Protein AF-A0A7J2YLC8-F1 (afdb_monomer_lite)

Radius of gyration: 13.3 Å; chains: 1; bounding box: 28×26×40 Å

Structure (mmCIF, N/CA/C/O backbone):
data_AF-A0A7J2YLC8-F1
#
_entry.id   AF-A0A7J2YLC8-F1
#
loop_
_atom_site.group_PDB
_atom_site.id
_atom_site.type_symbol
_atom_site.label_atom_id
_atom_site.label_alt_id
_atom_site.label_comp_id
_atom_site.label_asym_id
_atom_site.label_entity_id
_atom_site.label_seq_id
_atom_site.pdbx_PDB_ins_code
_atom_site.Cartn_x
_atom_site.Cartn_y
_atom_site.Cartn_z
_atom_site.occupancy
_atom_site.B_iso_or_equiv
_atom_site.auth_seq_id
_atom_site.auth_comp_id
_atom_site.auth_asym_id
_atom_site.auth_atom_id
_atom_site.pdbx_PDB_model_num
ATOM 1 N N . MET A 1 1 ? -9.858 -1.180 12.404 1.00 94.88 1 MET A N 1
ATOM 2 C CA . MET A 1 1 ? -9.340 -0.968 11.026 1.00 94.88 1 MET A CA 1
ATOM 3 C C . MET A 1 1 ? -10.045 -1.735 9.890 1.00 94.88 1 MET A C 1
ATOM 5 O O . MET A 1 1 ? -9.727 -1.487 8.730 1.00 94.88 1 MET A O 1
ATOM 9 N N . ASN A 1 2 ? -11.018 -2.618 10.155 1.00 97.44 2 ASN A N 1
ATOM 10 C CA . ASN A 1 2 ? -11.664 -3.425 9.102 1.00 97.44 2 ASN A CA 1
ATOM 11 C C . ASN A 1 2 ? -12.368 -2.590 8.010 1.00 97.44 2 ASN A C 1
ATOM 13 O O . ASN A 1 2 ? -12.252 -2.888 6.823 1.00 97.44 2 ASN A O 1
ATOM 17 N N . ASP A 1 3 ? -13.048 -1.505 8.388 1.00 97.31 3 ASP A N 1
ATOM 18 C CA . ASP A 1 3 ? -13.712 -0.632 7.410 1.00 97.31 3 ASP A CA 1
ATOM 19 C C . ASP A 1 3 ? -12.707 0.109 6.530 1.00 97.31 3 ASP A C 1
ATOM 21 O O . ASP A 1 3 ? -12.938 0.278 5.337 1.00 97.31 3 ASP A O 1
ATOM 25 N N . VAL A 1 4 ? -11.552 0.488 7.089 1.00 97.81 4 VAL A N 1
ATOM 26 C CA . VAL A 1 4 ? -10.451 1.082 6.318 1.00 97.81 4 VAL A CA 1
ATOM 27 C C . VAL A 1 4 ? -9.924 0.075 5.301 1.00 97.81 4 VAL A C 1
ATOM 29 O O . VAL A 1 4 ? -9.735 0.448 4.148 1.00 97.81 4 VAL A O 1
ATOM 32 N N . TYR A 1 5 ? -9.756 -1.195 5.689 1.00 98.31 5 TYR A N 1
ATOM 33 C CA . TYR A 1 5 ? -9.376 -2.260 4.759 1.00 98.31 5 TYR A CA 1
ATOM 34 C C . TYR A 1 5 ? -10.347 -2.338 3.569 1.00 98.31 5 TYR A C 1
ATOM 36 O O . TYR A 1 5 ? -9.931 -2.187 2.418 1.00 98.31 5 TYR A O 1
ATOM 44 N N . LYS A 1 6 ? -11.649 -2.481 3.842 1.00 98.19 6 LYS A N 1
ATOM 45 C CA . LYS A 1 6 ? -12.680 -2.610 2.801 1.00 98.19 6 LYS A CA 1
ATOM 46 C C . LYS A 1 6 ? -12.783 -1.361 1.924 1.00 98.19 6 LYS A C 1
ATOM 48 O O . LYS A 1 6 ? -12.762 -1.456 0.699 1.00 98.19 6 LYS A O 1
ATOM 53 N N . LEU A 1 7 ? -12.874 -0.180 2.534 1.00 97.94 7 LEU A N 1
ATOM 54 C CA . LEU A 1 7 ? -13.049 1.076 1.805 1.00 97.94 7 LEU A CA 1
ATOM 55 C C . LEU A 1 7 ? -11.820 1.429 0.965 1.00 97.94 7 LEU A C 1
ATOM 57 O O . LEU A 1 7 ? -11.967 1.852 -0.180 1.00 97.94 7 LEU A O 1
ATOM 61 N N . PHE A 1 8 ? -10.615 1.265 1.511 1.00 98.25 8 PHE A N 1
ATOM 62 C CA . PHE A 1 8 ? -9.396 1.679 0.827 1.00 98.25 8 PHE A CA 1
ATOM 63 C C . PHE A 1 8 ? -8.907 0.635 -0.182 1.00 98.25 8 PHE A C 1
ATOM 65 O O . PHE A 1 8 ? -8.757 0.961 -1.358 1.00 98.25 8 PHE A O 1
ATOM 72 N N . TYR A 1 9 ? -8.693 -0.616 0.236 1.00 98.25 9 TYR A N 1
ATOM 73 C CA . TYR A 1 9 ? -8.103 -1.633 -0.642 1.00 98.25 9 TYR A CA 1
ATOM 74 C C . TYR A 1 9 ? -9.114 -2.201 -1.636 1.00 98.25 9 TYR A C 1
ATOM 76 O O . TYR A 1 9 ? -8.827 -2.269 -2.831 1.00 98.25 9 TYR A O 1
ATOM 84 N N . LEU A 1 10 ? -10.304 -2.579 -1.169 1.00 98.00 10 LEU A N 1
ATOM 85 C CA . LEU A 1 10 ? -11.271 -3.279 -2.018 1.00 98.00 10 LEU A CA 1
ATOM 86 C C . LEU A 1 10 ? -12.119 -2.307 -2.839 1.00 98.00 10 LEU A C 1
ATOM 88 O O . LEU A 1 10 ? -12.301 -2.507 -4.034 1.00 98.00 10 LEU A O 1
ATOM 92 N N . ASN A 1 11 ? -12.593 -1.214 -2.239 1.00 97.31 11 ASN A N 1
ATOM 93 C CA . ASN A 1 11 ? -13.510 -0.306 -2.934 1.00 97.31 11 ASN A CA 1
ATOM 94 C C . ASN A 1 11 ? -12.776 0.783 -3.727 1.00 97.31 11 ASN A C 1
ATOM 96 O O . ASN A 1 11 ? -13.071 0.997 -4.904 1.00 97.31 11 ASN A O 1
ATOM 100 N N . PHE A 1 12 ? -11.826 1.485 -3.100 1.00 96.75 12 PHE A N 1
ATOM 101 C CA . PHE A 1 12 ? -11.111 2.584 -3.752 1.00 96.75 12 PHE A CA 1
ATOM 102 C C . PHE A 1 12 ? -10.021 2.082 -4.708 1.00 96.75 12 PHE A C 1
ATOM 104 O O . PHE A 1 12 ? -10.044 2.427 -5.890 1.00 96.75 12 PHE A O 1
ATOM 111 N N . LEU A 1 13 ? -9.090 1.251 -4.226 1.00 96.31 13 LEU A N 1
ATOM 112 C CA . LEU A 1 13 ? -8.020 0.688 -5.060 1.00 96.31 13 LEU A CA 1
ATOM 113 C C . LEU A 1 13 ? -8.503 -0.444 -5.976 1.00 96.31 13 LEU A C 1
ATOM 115 O O . LEU A 1 13 ? -7.791 -0.786 -6.920 1.00 96.31 13 LEU A O 1
ATOM 119 N N . ARG A 1 14 ? -9.703 -0.993 -5.731 1.00 97.06 14 ARG A N 1
ATOM 120 C CA . ARG A 1 14 ? -10.303 -2.085 -6.518 1.00 97.06 14 ARG A CA 1
ATOM 121 C C . ARG A 1 14 ? -9.418 -3.326 -6.580 1.00 97.06 14 ARG A C 1
ATOM 123 O O . ARG A 1 14 ? -9.336 -3.986 -7.615 1.00 97.06 14 ARG A O 1
ATOM 130 N N . LEU A 1 15 ? -8.726 -3.619 -5.481 1.00 97.69 15 LEU A N 1
ATOM 131 C CA . LEU A 1 15 ? -7.937 -4.836 -5.374 1.00 97.69 15 LEU A CA 1
ATOM 132 C C . LEU A 1 15 ? -8.859 -6.029 -5.140 1.00 97.69 15 LEU A C 1
ATOM 134 O O . LEU A 1 15 ? -9.867 -5.925 -4.443 1.00 97.69 15 LEU A O 1
ATOM 138 N N . HIS A 1 16 ? -8.489 -7.172 -5.708 1.00 97.75 16 HIS A N 1
ATOM 139 C CA . HIS A 1 16 ? -9.140 -8.430 -5.388 1.00 97.75 16 HIS A CA 1
ATOM 140 C C . HIS A 1 16 ? -8.690 -8.893 -3.994 1.00 97.75 16 HIS A C 1
ATOM 142 O O . HIS A 1 16 ? -7.512 -8.779 -3.664 1.00 97.75 16 HIS A O 1
ATOM 148 N N . GLU A 1 17 ? -9.587 -9.462 -3.186 1.00 97.00 17 GLU A N 1
ATOM 149 C CA . GLU A 1 17 ? -9.259 -9.901 -1.816 1.00 97.00 17 GLU A CA 1
ATOM 150 C C . GLU A 1 17 ? -8.075 -10.882 -1.785 1.00 97.00 17 GLU A C 1
ATOM 152 O O . GLU A 1 17 ? -7.142 -10.708 -1.011 1.00 97.00 17 GLU A O 1
ATOM 157 N N . ASN A 1 18 ? -8.041 -11.845 -2.713 1.00 97.44 18 ASN A N 1
ATOM 158 C CA . ASN A 1 18 ? -6.924 -12.793 -2.878 1.00 97.44 18 ASN A CA 1
ATOM 159 C C . ASN A 1 18 ? -5.546 -12.149 -3.149 1.00 97.44 18 ASN A C 1
ATOM 161 O O . ASN A 1 18 ? -4.522 -12.826 -3.017 1.00 97.44 18 ASN A O 1
ATOM 165 N N . ASP A 1 19 ? -5.509 -10.876 -3.544 1.00 97.88 19 ASP A N 1
ATOM 166 C CA . ASP A 1 19 ? -4.275 -10.126 -3.774 1.00 97.88 19 ASP A CA 1
ATOM 167 C C . ASP A 1 19 ? -3.816 -9.329 -2.548 1.00 97.88 19 ASP A C 1
ATOM 169 O O . ASP A 1 19 ? -2.722 -8.758 -2.587 1.00 97.88 19 ASP A O 1
ATOM 173 N N . VAL A 1 20 ? -4.624 -9.277 -1.484 1.00 98.25 20 VAL A N 1
ATOM 174 C CA . VAL A 1 20 ? -4.355 -8.512 -0.264 1.00 98.25 20 VAL A CA 1
ATOM 175 C C . VAL A 1 20 ? -4.300 -9.457 0.928 1.00 98.25 20 VAL A C 1
ATOM 177 O O . VAL A 1 20 ? -5.310 -9.870 1.486 1.00 98.25 20 VAL A O 1
ATOM 180 N N . GLU A 1 21 ? -3.089 -9.781 1.354 1.00 98.44 21 GLU A N 1
ATOM 181 C CA . GLU A 1 21 ? -2.867 -10.500 2.601 1.00 98.44 21 GLU A CA 1
ATOM 182 C C . GLU A 1 21 ? -2.916 -9.510 3.770 1.00 98.44 21 GLU A C 1
ATOM 184 O O . GLU A 1 21 ? -2.190 -8.513 3.785 1.00 98.44 21 GLU A O 1
ATOM 189 N N . ILE A 1 22 ? -3.753 -9.787 4.769 1.00 98.56 22 ILE A N 1
ATOM 190 C CA . ILE A 1 22 ? -3.774 -9.045 6.031 1.00 98.56 22 ILE A CA 1
ATOM 191 C C . ILE A 1 22 ? -2.747 -9.682 6.971 1.00 98.56 22 ILE A C 1
ATOM 193 O O . ILE A 1 22 ? -2.967 -10.771 7.489 1.00 98.56 22 ILE A O 1
ATOM 197 N N . VAL A 1 23 ? -1.636 -8.985 7.209 1.00 98.56 23 VAL A N 1
ATOM 198 C CA . VAL A 1 23 ? -0.568 -9.430 8.122 1.00 98.56 23 VAL A CA 1
ATOM 199 C C . VAL A 1 23 ? -0.918 -9.098 9.573 1.00 98.56 23 VAL A C 1
ATOM 201 O O . VAL A 1 23 ? -0.620 -9.865 10.484 1.00 98.56 23 VAL A O 1
ATOM 204 N N . ARG A 1 24 ? -1.555 -7.944 9.798 1.00 98.38 24 ARG A N 1
ATOM 205 C CA . ARG A 1 24 ? -2.014 -7.494 11.118 1.00 98.38 24 ARG A CA 1
ATOM 206 C C . ARG A 1 24 ? -3.280 -6.667 10.960 1.00 98.38 24 ARG A C 1
ATOM 208 O O . ARG A 1 24 ? -3.307 -5.758 10.133 1.00 98.38 24 ARG A O 1
ATOM 215 N N . LEU A 1 25 ? -4.298 -6.954 11.763 1.00 97.94 25 LEU A N 1
ATOM 216 C CA . LEU A 1 25 ? -5.544 -6.193 11.800 1.00 97.94 25 LEU A CA 1
ATOM 217 C C . LEU A 1 25 ? -5.988 -6.015 13.245 1.00 97.94 25 LEU A C 1
ATOM 219 O O . LEU A 1 25 ? -6.496 -6.940 13.869 1.00 97.94 25 LEU A O 1
ATOM 223 N N . GLU A 1 26 ? -5.814 -4.801 13.744 1.00 96.88 26 GLU A N 1
ATOM 224 C CA . GLU A 1 26 ? -6.215 -4.394 15.086 1.00 96.88 26 GLU A CA 1
ATOM 225 C C . GLU A 1 26 ? -7.066 -3.115 15.005 1.00 96.88 26 GLU A C 1
ATOM 227 O O . GLU A 1 26 ? -7.438 -2.633 13.922 1.00 96.88 26 GLU A O 1
ATOM 232 N N . ASP A 1 27 ? -7.424 -2.556 16.157 1.00 94.19 27 ASP A N 1
ATOM 233 C CA . ASP A 1 27 ? -8.255 -1.354 16.215 1.00 94.19 27 ASP A CA 1
ATOM 234 C C . ASP A 1 27 ? -7.533 -0.123 15.659 1.00 94.19 27 ASP A C 1
ATOM 236 O O . ASP A 1 27 ? -8.164 0.733 15.023 1.00 94.19 27 ASP A O 1
ATOM 240 N N . ASP A 1 28 ? -6.211 -0.060 15.830 1.00 94.56 28 ASP A N 1
ATOM 241 C CA . ASP A 1 28 ? -5.391 1.107 15.527 1.00 94.56 28 ASP A CA 1
ATOM 242 C C . ASP A 1 28 ? -4.323 0.922 14.452 1.00 94.56 28 ASP A C 1
ATOM 244 O O . ASP A 1 28 ? -3.736 1.915 14.011 1.00 94.56 28 ASP A O 1
ATOM 248 N N . VAL A 1 29 ? -4.125 -0.307 13.979 1.00 97.69 29 VAL A N 1
ATOM 249 C CA . VAL A 1 29 ? -3.156 -0.625 12.936 1.00 97.69 29 VAL A CA 1
ATOM 250 C C . VAL A 1 29 ? -3.675 -1.691 11.977 1.00 97.69 29 VAL A C 1
ATOM 252 O O . VAL A 1 29 ? -4.356 -2.648 12.347 1.00 97.69 29 VAL A O 1
ATOM 255 N N . LEU A 1 30 ? -3.340 -1.500 10.708 1.00 98.50 30 LEU A N 1
ATOM 256 C CA . LEU A 1 30 ? -3.547 -2.439 9.621 1.00 98.50 30 LEU A CA 1
ATOM 257 C C . LEU A 1 30 ? -2.235 -2.580 8.860 1.00 98.50 30 LEU A C 1
ATOM 259 O O . LEU A 1 30 ? -1.736 -1.594 8.322 1.00 98.50 30 LEU A O 1
ATOM 263 N N . VAL A 1 31 ? -1.696 -3.794 8.802 1.00 98.75 31 VAL A N 1
ATOM 264 C CA . VAL A 1 31 ? -0.546 -4.140 7.961 1.00 98.75 31 VAL A CA 1
ATOM 265 C C . VAL A 1 31 ? -1.019 -5.105 6.889 1.00 98.75 31 VAL A C 1
ATOM 267 O O . VAL A 1 31 ? -1.622 -6.134 7.200 1.00 98.75 31 VAL A O 1
ATOM 270 N N . THR A 1 32 ? -0.738 -4.782 5.632 1.00 98.75 32 THR A N 1
ATOM 271 C CA . THR A 1 32 ? -1.133 -5.597 4.479 1.00 98.75 32 THR A CA 1
ATOM 272 C C . THR A 1 32 ? 0.040 -5.855 3.555 1.00 98.75 32 THR A C 1
ATOM 274 O O . THR A 1 32 ? 0.904 -4.992 3.396 1.00 98.75 32 THR A O 1
ATOM 277 N N . ARG A 1 33 ? 0.016 -7.000 2.873 1.00 98.75 33 ARG A N 1
ATOM 278 C CA . ARG A 1 33 ? 0.908 -7.334 1.762 1.00 98.75 33 ARG A CA 1
ATOM 279 C C . ARG A 1 33 ? 0.101 -7.490 0.483 1.00 98.75 33 ARG A C 1
ATOM 281 O O . ARG A 1 33 ? -0.758 -8.359 0.377 1.00 98.75 33 ARG A O 1
ATOM 288 N N . CYS A 1 34 ? 0.392 -6.638 -0.494 1.00 98.25 34 CYS A N 1
ATOM 289 C CA . CYS A 1 34 ? -0.321 -6.600 -1.765 1.00 98.25 34 CYS A CA 1
ATOM 290 C C . CYS A 1 34 ? 0.506 -7.241 -2.885 1.00 98.25 34 CYS A C 1
ATOM 292 O O . CYS A 1 34 ? 1.655 -6.850 -3.131 1.00 98.25 34 CYS A O 1
ATOM 294 N N . LYS A 1 35 ? -0.100 -8.190 -3.605 1.00 97.81 35 LYS A N 1
ATOM 295 C CA . LYS A 1 35 ? 0.479 -8.860 -4.785 1.00 97.81 35 LYS A CA 1
ATOM 296 C C . LYS A 1 35 ? -0.302 -8.620 -6.082 1.00 97.81 35 LYS A C 1
ATOM 298 O O . LYS A 1 35 ? 0.063 -9.168 -7.120 1.00 97.81 35 LYS A O 1
ATOM 303 N N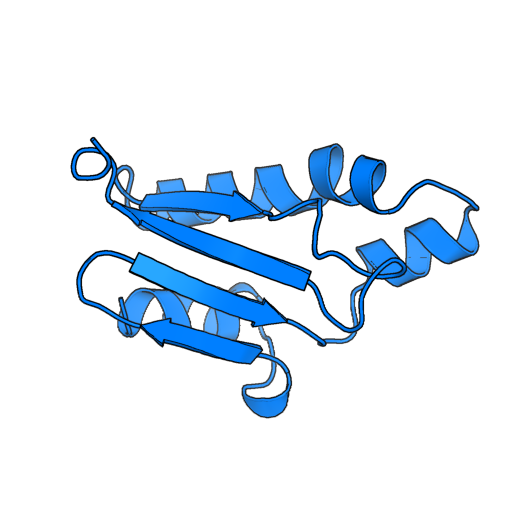 . ASN A 1 36 ? -1.283 -7.720 -6.053 1.00 97.44 36 ASN A N 1
ATOM 304 C CA . ASN A 1 36 ? -2.114 -7.348 -7.199 1.00 97.44 36 ASN A CA 1
ATOM 305 C C . ASN A 1 36 ? -1.288 -6.957 -8.442 1.00 97.44 36 ASN A C 1
ATOM 307 O O . ASN A 1 36 ? -0.177 -6.425 -8.297 1.00 97.44 36 ASN A O 1
ATOM 311 N N . PRO A 1 37 ? -1.820 -7.129 -9.665 1.00 96.81 37 PRO A N 1
ATOM 312 C CA . PRO A 1 37 ? -1.236 -6.538 -10.863 1.00 96.81 37 PRO A CA 1
ATOM 313 C C . PRO A 1 37 ? -1.053 -5.025 -10.682 1.00 96.81 37 PRO A C 1
ATOM 315 O O . PRO A 1 37 ? -2.016 -4.273 -10.535 1.00 96.81 37 PRO A O 1
ATOM 318 N N . CYS A 1 38 ? 0.203 -4.576 -10.643 1.00 96.69 38 CYS A N 1
ATOM 319 C CA . CYS A 1 38 ? 0.545 -3.203 -10.291 1.00 96.69 38 CYS A CA 1
ATOM 320 C C . CYS A 1 38 ? 1.044 -2.442 -11.530 1.00 96.69 38 CYS A C 1
ATOM 322 O O . CYS A 1 38 ? 2.112 -2.777 -12.054 1.00 96.69 38 CYS A O 1
ATOM 324 N N . PRO A 1 39 ? 0.327 -1.400 -11.998 1.00 95.94 39 PRO A N 1
ATOM 325 C CA . PRO A 1 39 ? 0.758 -0.626 -13.159 1.00 95.94 39 PRO A CA 1
ATOM 326 C C . PRO A 1 39 ? 2.071 0.116 -12.897 1.00 95.94 39 PRO A C 1
ATOM 328 O O . PRO A 1 39 ? 2.886 0.229 -13.805 1.00 95.94 39 PRO A O 1
ATOM 331 N N . ILE A 1 40 ? 2.312 0.555 -11.655 1.00 96.88 40 ILE A N 1
ATOM 332 C CA . ILE A 1 40 ? 3.567 1.213 -11.269 1.00 96.88 40 ILE A CA 1
ATOM 333 C C . ILE A 1 40 ? 4.739 0.248 -11.432 1.00 96.88 40 ILE A C 1
ATOM 335 O O . ILE A 1 40 ? 5.666 0.569 -12.159 1.00 96.88 40 ILE A O 1
ATOM 339 N N . LEU A 1 41 ? 4.658 -0.958 -10.858 1.00 98.00 41 LEU A N 1
ATOM 340 C CA . LEU A 1 41 ? 5.691 -1.987 -11.019 1.00 98.00 41 LEU A CA 1
ATOM 341 C C . LEU A 1 41 ? 5.944 -2.303 -12.498 1.00 98.00 41 LEU A C 1
ATOM 343 O O . LEU A 1 41 ? 7.083 -2.272 -12.953 1.00 98.00 41 LEU A O 1
ATOM 347 N N . ARG A 1 42 ? 4.880 -2.578 -13.263 1.00 98.25 42 ARG A N 1
ATOM 348 C CA . ARG A 1 42 ? 4.993 -2.925 -14.686 1.00 98.25 42 ARG A CA 1
ATOM 349 C C . ARG A 1 42 ? 5.693 -1.823 -15.485 1.00 98.25 42 ARG A C 1
ATOM 351 O O . ARG A 1 42 ? 6.563 -2.127 -16.301 1.00 98.25 42 ARG A O 1
ATOM 358 N N . LEU A 1 43 ? 5.312 -0.563 -15.273 1.00 97.44 43 LEU A N 1
ATOM 359 C CA . LEU A 1 43 ? 5.896 0.576 -15.982 1.00 97.44 43 LEU A CA 1
ATOM 360 C C . LEU A 1 43 ? 7.333 0.845 -15.537 1.00 97.44 43 LEU A C 1
ATOM 362 O O . LEU A 1 43 ? 8.185 1.043 -16.395 1.00 97.44 43 LEU A O 1
ATOM 366 N N . SER A 1 44 ? 7.623 0.785 -14.235 1.00 98.00 44 SER A N 1
ATOM 367 C CA . SER A 1 44 ? 8.984 0.916 -13.705 1.00 98.00 44 SER A CA 1
ATOM 368 C C . SER A 1 44 ? 9.927 -0.112 -14.333 1.00 98.00 44 SER A C 1
ATOM 370 O O . SER A 1 44 ? 10.976 0.265 -14.846 1.00 98.00 44 SER A O 1
ATOM 372 N N . LEU A 1 45 ? 9.515 -1.384 -14.397 1.00 97.94 45 LEU A N 1
ATOM 373 C CA . LEU A 1 45 ? 10.288 -2.442 -15.055 1.00 97.94 45 LEU A CA 1
ATOM 374 C C . LEU A 1 45 ? 10.466 -2.185 -16.558 1.00 97.94 45 LEU A C 1
ATOM 376 O O . LEU A 1 45 ? 11.567 -2.327 -17.078 1.00 97.94 45 LEU A O 1
ATOM 380 N N . SER A 1 46 ? 9.402 -1.768 -17.252 1.00 98.19 46 SER A N 1
ATOM 381 C CA . SER A 1 46 ? 9.446 -1.519 -18.703 1.00 98.19 46 SER A CA 1
ATOM 382 C C . SER A 1 46 ? 10.334 -0.328 -19.078 1.00 98.19 46 SER A C 1
ATOM 384 O O . SER A 1 46 ? 10.907 -0.306 -20.162 1.00 98.19 46 SER A O 1
ATOM 386 N N . LEU A 1 47 ? 10.436 0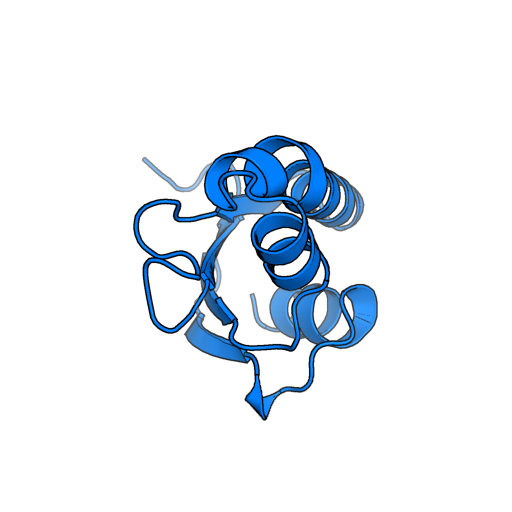.665 -18.193 1.00 97.50 47 LEU A N 1
ATOM 387 C CA . LEU A 1 47 ? 11.214 1.889 -18.396 1.00 97.50 47 LEU A CA 1
ATOM 388 C C . LEU A 1 47 ? 12.609 1.830 -17.754 1.00 97.50 47 LEU A C 1
ATOM 390 O O . LEU A 1 47 ? 13.332 2.822 -17.801 1.00 97.50 47 LEU A O 1
ATOM 394 N N . ASN A 1 48 ? 12.979 0.700 -17.144 1.00 97.50 48 ASN A N 1
ATOM 395 C CA . ASN A 1 48 ? 14.210 0.538 -16.368 1.00 97.50 48 ASN A CA 1
ATOM 396 C C . ASN A 1 48 ? 14.395 1.625 -15.285 1.00 97.50 48 ASN A C 1
ATOM 398 O O . ASN A 1 48 ? 15.485 2.161 -15.082 1.00 97.50 48 ASN A O 1
ATOM 402 N N . VAL A 1 49 ? 13.302 1.971 -14.600 1.00 97.56 49 VAL A N 1
ATOM 403 C CA . VAL A 1 49 ? 13.280 2.907 -13.471 1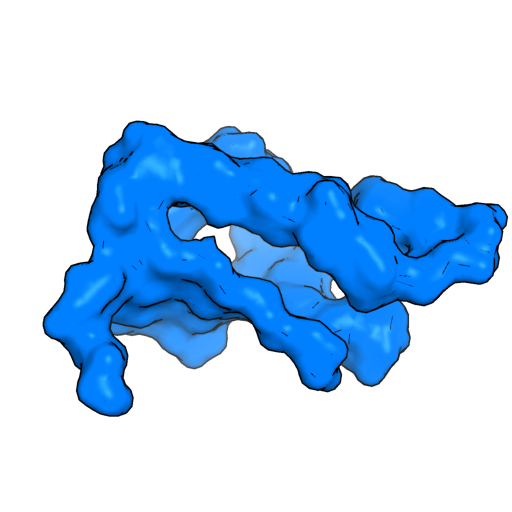.00 97.56 49 VAL A CA 1
ATOM 404 C C . VAL A 1 49 ? 13.128 2.116 -12.179 1.00 97.56 49 VAL A C 1
ATOM 406 O O . VAL A 1 49 ? 12.333 1.179 -12.098 1.00 97.56 49 VAL A O 1
ATOM 409 N N . ASP A 1 50 ? 13.851 2.521 -11.138 1.00 98.00 50 ASP A N 1
ATOM 410 C CA . ASP A 1 50 ? 13.701 1.932 -9.811 1.00 98.00 50 ASP A CA 1
ATOM 411 C C . ASP A 1 50 ? 12.249 2.052 -9.308 1.00 98.00 50 ASP A C 1
ATOM 413 O O . ASP A 1 50 ? 11.682 3.142 -9.162 1.00 98.00 50 ASP A O 1
ATOM 417 N N . THR A 1 51 ? 11.651 0.899 -9.000 1.00 97.56 51 THR A N 1
ATOM 418 C CA . THR A 1 51 ? 10.262 0.812 -8.537 1.00 97.56 51 THR A CA 1
ATOM 419 C C . THR A 1 51 ? 10.066 1.500 -7.185 1.00 97.56 51 THR A C 1
ATOM 421 O O . THR A 1 51 ? 8.988 2.056 -6.951 1.00 97.56 51 THR A O 1
ATOM 424 N N . LYS A 1 52 ? 11.087 1.542 -6.310 1.00 98.12 52 LYS A N 1
ATOM 425 C CA . LYS A 1 52 ? 11.015 2.293 -5.043 1.00 98.12 52 LYS A CA 1
ATOM 426 C C . LYS A 1 52 ? 10.825 3.779 -5.330 1.00 98.12 52 LYS A C 1
ATOM 428 O O . LYS A 1 52 ? 9.928 4.409 -4.767 1.00 98.12 52 LYS A O 1
ATOM 433 N N . THR A 1 53 ? 11.605 4.311 -6.267 1.00 97.88 53 THR A N 1
ATOM 434 C CA . THR A 1 53 ? 11.524 5.707 -6.704 1.00 97.88 53 THR A CA 1
ATOM 435 C C . THR A 1 53 ? 10.152 6.037 -7.302 1.00 97.88 53 THR A C 1
ATOM 437 O O . THR A 1 53 ? 9.494 6.976 -6.845 1.00 97.88 53 THR A O 1
ATOM 440 N N . SER A 1 54 ? 9.651 5.235 -8.251 1.00 97.25 54 SER A N 1
ATOM 441 C CA . SER A 1 54 ? 8.318 5.453 -8.838 1.00 97.25 54 SER A CA 1
ATOM 442 C C . SER A 1 54 ? 7.194 5.349 -7.801 1.00 97.25 54 SER A C 1
ATOM 444 O O . SER A 1 54 ? 6.286 6.182 -7.785 1.00 97.25 54 SER A O 1
ATOM 446 N N . CYS A 1 55 ? 7.251 4.368 -6.895 1.00 97.56 55 CYS A N 1
ATOM 447 C CA . CYS 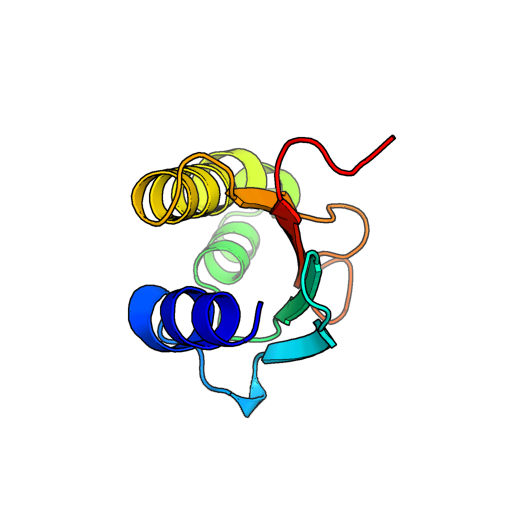A 1 55 ? 6.261 4.226 -5.827 1.00 97.56 55 CYS A CA 1
ATOM 448 C C . CYS A 1 55 ? 6.228 5.443 -4.899 1.00 97.56 55 CYS A C 1
ATOM 450 O O . CYS A 1 55 ? 5.138 5.915 -4.571 1.00 97.56 55 CYS A O 1
ATOM 452 N N . LYS A 1 56 ? 7.396 5.968 -4.521 1.00 97.81 56 LYS A N 1
ATOM 453 C CA . LYS A 1 56 ? 7.528 7.102 -3.599 1.00 97.81 56 LYS A CA 1
ATOM 454 C C . LYS A 1 56 ? 7.010 8.411 -4.176 1.00 97.81 56 LYS A C 1
ATOM 456 O O . LYS A 1 56 ? 6.449 9.219 -3.442 1.00 97.81 56 LYS A O 1
ATOM 461 N N . ILE A 1 57 ? 7.182 8.609 -5.481 1.00 96.88 57 ILE A N 1
ATOM 462 C CA . ILE A 1 57 ? 6.781 9.841 -6.168 1.00 96.88 57 ILE A CA 1
ATOM 463 C C . ILE A 1 57 ? 5.321 9.780 -6.629 1.00 96.88 57 ILE A C 1
ATOM 465 O O . ILE A 1 57 ? 4.630 10.793 -6.598 1.00 96.88 57 ILE A O 1
ATOM 469 N N . VAL A 1 58 ? 4.836 8.605 -7.041 1.00 94.81 58 VAL A N 1
ATOM 470 C CA . VAL A 1 58 ? 3.525 8.476 -7.697 1.00 94.81 58 VAL A CA 1
ATOM 471 C C . VAL A 1 58 ? 2.496 7.807 -6.792 1.00 94.81 58 VAL A C 1
ATOM 473 O O . VAL A 1 58 ? 1.454 8.385 -6.500 1.00 94.81 58 VAL A O 1
ATOM 476 N N . SER A 1 59 ? 2.767 6.583 -6.335 1.00 95.75 59 SER A N 1
ATOM 477 C CA . SER A 1 59 ? 1.758 5.755 -5.661 1.00 95.75 59 SER A CA 1
ATOM 478 C C . SER A 1 59 ? 1.493 6.197 -4.223 1.00 95.75 59 SER A C 1
ATOM 480 O O . SER A 1 59 ? 0.345 6.435 -3.853 1.00 95.75 59 SER A O 1
ATOM 482 N N . GLU A 1 60 ? 2.540 6.319 -3.408 1.00 9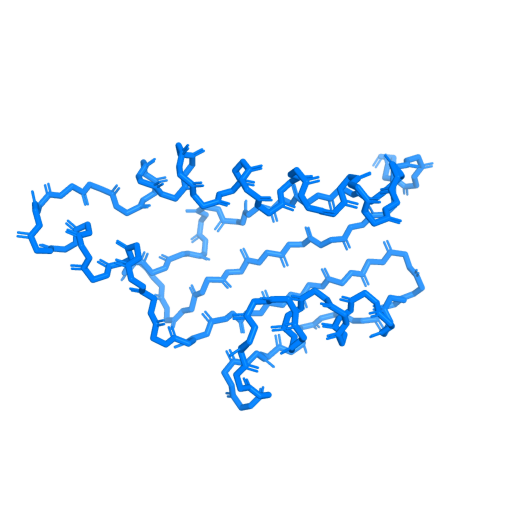7.81 60 GLU A N 1
ATOM 483 C CA . GLU A 1 60 ? 2.405 6.621 -1.982 1.00 97.81 60 GLU A CA 1
ATOM 484 C C . GLU A 1 60 ? 1.736 7.985 -1.711 1.00 97.81 60 GLU A C 1
ATOM 486 O O . GLU A 1 60 ? 0.881 8.046 -0.822 1.00 97.81 60 GLU A O 1
ATOM 491 N N . PRO A 1 61 ? 2.027 9.072 -2.457 1.00 97.94 61 PRO A N 1
ATOM 492 C CA . PRO A 1 61 ? 1.339 10.349 -2.266 1.00 97.94 61 PRO A CA 1
ATOM 493 C C . PRO A 1 61 ? -0.169 10.273 -2.521 1.00 97.94 61 PRO A C 1
ATOM 495 O O . PRO A 1 61 ? -0.938 10.883 -1.777 1.00 97.94 61 PRO A O 1
ATOM 498 N N . VAL A 1 62 ? -0.605 9.492 -3.516 1.00 96.75 62 VAL A N 1
ATOM 499 C CA . VAL A 1 62 ? -2.032 9.274 -3.803 1.00 96.75 62 VAL A CA 1
ATOM 500 C C . VAL A 1 62 ? -2.697 8.514 -2.656 1.00 96.75 62 VAL A C 1
ATOM 502 O O . VAL A 1 62 ? -3.722 8.965 -2.144 1.00 96.75 62 VAL A O 1
ATOM 505 N N . CYS A 1 63 ? -2.084 7.422 -2.186 1.00 97.75 63 CYS A N 1
ATOM 506 C CA . CYS A 1 63 ? -2.572 6.655 -1.034 1.00 97.75 63 CYS A CA 1
ATOM 507 C C . CYS A 1 63 ? -2.721 7.546 0.211 1.00 97.75 63 CYS A C 1
ATOM 509 O O . CYS A 1 63 ? -3.783 7.577 0.837 1.00 97.75 63 CYS A O 1
ATOM 511 N N . LYS A 1 64 ? -1.692 8.348 0.522 1.00 98.25 64 LYS A N 1
ATOM 512 C CA . LYS A 1 64 ? -1.717 9.325 1.623 1.00 98.25 64 LYS A CA 1
ATOM 513 C C . LYS A 1 64 ? -2.829 10.355 1.457 1.00 98.25 64 LYS A C 1
ATOM 515 O O . LYS A 1 64 ? -3.520 10.668 2.424 1.00 98.25 64 LYS A O 1
ATOM 520 N N . TYR A 1 65 ? -3.002 10.898 0.253 1.00 97.69 65 TYR A N 1
ATOM 521 C CA . TYR A 1 65 ? -4.029 11.899 -0.018 1.00 97.69 65 TYR A CA 1
ATOM 522 C C . TYR A 1 65 ? -5.434 11.344 0.233 1.00 97.69 65 TYR A C 1
ATOM 524 O O . TYR A 1 65 ? -6.222 11.979 0.934 1.00 97.69 65 TYR A O 1
ATOM 532 N N . VAL A 1 66 ? -5.725 10.158 -0.299 1.00 97.31 66 VAL A N 1
ATOM 533 C CA . VAL A 1 66 ? -7.040 9.515 -0.197 1.00 97.31 66 VAL A CA 1
ATOM 534 C C . VAL A 1 66 ? -7.359 9.157 1.248 1.00 97.31 66 VAL A C 1
ATOM 536 O O . VAL A 1 66 ? -8.426 9.518 1.739 1.00 97.31 66 VAL A O 1
ATOM 539 N N . LEU A 1 67 ? -6.425 8.529 1.967 1.00 97.75 67 LEU A N 1
ATOM 540 C CA . LEU A 1 67 ? -6.642 8.169 3.370 1.00 97.75 67 LEU A CA 1
ATOM 541 C C . LEU A 1 67 ? -6.828 9.399 4.255 1.00 97.75 67 LEU A C 1
ATOM 543 O O . LEU A 1 67 ? -7.726 9.410 5.089 1.00 97.75 67 LEU A O 1
ATOM 547 N N . ARG A 1 68 ? -6.080 10.480 4.005 1.00 96.81 68 ARG A N 1
ATOM 548 C CA . ARG A 1 68 ? -6.283 11.760 4.697 1.00 96.81 68 ARG A CA 1
ATOM 549 C C . ARG A 1 68 ? -7.662 12.369 4.417 1.00 96.81 68 ARG A C 1
ATOM 551 O O . ARG A 1 68 ? -8.195 13.063 5.278 1.00 96.81 68 ARG A O 1
ATOM 558 N N . LYS A 1 69 ? -8.228 12.156 3.222 1.00 96.94 69 LYS A N 1
ATOM 559 C CA . LYS A 1 69 ? -9.594 12.589 2.881 1.00 96.94 69 LYS A CA 1
ATOM 560 C C . LYS A 1 69 ? -10.664 11.710 3.519 1.00 96.94 69 LYS A C 1
ATOM 562 O O . LYS A 1 69 ? -11.708 12.239 3.878 1.00 96.94 69 LYS A O 1
ATOM 567 N N . LEU A 1 70 ? -10.391 10.417 3.687 1.00 94.94 70 LEU A N 1
ATOM 568 C CA . LEU A 1 70 ? -11.262 9.507 4.424 1.00 94.94 70 LEU A CA 1
ATOM 569 C C . LEU A 1 70 ? -11.295 9.867 5.915 1.00 94.94 70 LEU A C 1
ATOM 571 O O . LEU A 1 70 ? -12.367 9.978 6.503 1.00 94.94 70 LEU A O 1
ATOM 575 N N . ASN A 1 71 ? -10.126 10.072 6.524 1.00 95.75 71 ASN A N 1
ATOM 576 C CA . ASN A 1 71 ? -9.998 10.563 7.889 1.00 95.75 71 ASN A CA 1
ATOM 577 C C . ASN A 1 71 ? -8.604 11.195 8.101 1.00 95.75 71 ASN A C 1
ATOM 579 O O . ASN A 1 71 ? -7.593 10.528 7.876 1.00 95.75 71 ASN A O 1
ATOM 583 N N . PRO A 1 72 ? -8.507 12.450 8.581 1.00 95.81 72 PRO A N 1
ATOM 584 C CA . PRO A 1 72 ? -7.226 13.147 8.736 1.00 95.81 72 PRO A CA 1
ATOM 585 C C . PRO A 1 72 ? -6.280 12.515 9.769 1.00 95.81 72 PRO A C 1
ATOM 587 O O . PRO A 1 72 ? -5.089 12.831 9.767 1.00 95.81 72 PRO A O 1
ATOM 590 N N . ASN A 1 73 ? -6.787 11.633 10.634 1.00 96.06 73 ASN A N 1
ATOM 591 C CA . ASN A 1 73 ? -5.986 10.902 11.610 1.00 96.06 73 ASN A CA 1
ATOM 592 C C . ASN A 1 73 ? -5.427 9.583 11.061 1.00 96.06 73 ASN A C 1
ATOM 594 O O . ASN A 1 73 ? -4.637 8.958 11.757 1.00 96.06 73 ASN A O 1
ATOM 598 N N . LEU A 1 74 ? -5.789 9.142 9.853 1.00 97.38 74 LEU A N 1
ATOM 599 C CA . LEU A 1 74 ? -5.173 7.963 9.240 1.00 97.38 74 LEU A CA 1
ATOM 600 C C . LEU A 1 74 ? -3.828 8.328 8.611 1.00 97.38 74 LEU A C 1
ATOM 602 O O . LEU A 1 74 ? -3.714 9.277 7.832 1.00 97.38 74 LEU A O 1
ATOM 606 N N . VAL A 1 75 ? -2.808 7.537 8.920 1.00 97.62 75 VAL A N 1
ATOM 607 C CA . VAL A 1 75 ? -1.466 7.654 8.353 1.00 97.62 75 VAL A CA 1
ATOM 608 C C . VAL A 1 75 ? -1.180 6.427 7.510 1.00 97.62 75 VAL A C 1
ATOM 610 O O . VAL A 1 75 ? -1.403 5.310 7.957 1.00 97.62 75 VAL A O 1
ATOM 613 N N . PHE A 1 76 ? -0.661 6.645 6.304 1.00 98.19 76 PHE A N 1
ATOM 614 C CA . PHE A 1 76 ? -0.206 5.594 5.399 1.00 98.19 76 PHE A CA 1
ATOM 615 C C . PHE A 1 76 ? 1.315 5.607 5.300 1.00 98.19 76 PHE A C 1
ATOM 617 O O . PHE A 1 76 ? 1.912 6.660 5.043 1.00 98.19 76 PHE A O 1
ATOM 624 N N . LYS A 1 77 ? 1.931 4.436 5.445 1.00 97.44 77 LYS A N 1
ATOM 625 C CA . LYS A 1 77 ? 3.365 4.229 5.261 1.00 97.44 77 LYS A CA 1
ATOM 626 C C . LYS A 1 77 ? 3.597 2.991 4.409 1.00 97.44 77 LYS A C 1
ATOM 628 O O . LYS A 1 77 ? 3.099 1.918 4.732 1.00 97.44 77 LYS A O 1
ATOM 633 N N . ARG A 1 78 ? 4.403 3.129 3.359 1.00 98.00 78 ARG A N 1
ATOM 634 C CA . ARG A 1 78 ? 4.898 1.984 2.591 1.00 98.00 78 ARG A CA 1
ATOM 635 C C . ARG A 1 78 ? 6.209 1.470 3.185 1.00 98.00 78 ARG A C 1
ATOM 637 O O . ARG A 1 78 ? 7.057 2.269 3.587 1.00 98.00 78 ARG A O 1
ATOM 644 N N . ASN A 1 79 ? 6.379 0.153 3.231 1.00 98.25 79 ASN A N 1
ATOM 645 C CA . ASN A 1 79 ? 7.640 -0.472 3.606 1.00 98.25 79 ASN A CA 1
ATOM 646 C C . ASN A 1 79 ? 8.520 -0.642 2.354 1.00 98.25 79 ASN A C 1
ATOM 648 O O . ASN A 1 79 ? 8.296 -1.530 1.538 1.00 98.25 79 ASN A O 1
ATOM 652 N N . TYR A 1 80 ? 9.528 0.217 2.189 1.00 97.81 80 TYR A N 1
ATOM 653 C CA . TYR A 1 80 ? 10.448 0.153 1.043 1.00 97.81 80 TYR A CA 1
ATOM 654 C C . TYR A 1 80 ? 11.524 -0.931 1.157 1.00 97.81 80 TYR A C 1
ATOM 656 O O . TYR A 1 80 ? 12.231 -1.178 0.177 1.00 97.81 80 TYR A O 1
ATOM 664 N N . GLU A 1 81 ? 11.624 -1.597 2.306 1.00 98.06 81 GLU A N 1
ATOM 665 C CA . GLU A 1 81 ? 12.440 -2.803 2.458 1.00 98.06 81 GLU A CA 1
ATOM 666 C C . GLU A 1 81 ? 11.679 -4.056 2.000 1.00 98.06 81 GLU A C 1
ATOM 668 O O . GLU A 1 81 ? 12.307 -5.039 1.628 1.00 98.06 81 GLU A O 1
ATOM 673 N N . HIS A 1 82 ? 10.340 -3.998 1.914 1.00 98.31 82 HIS A N 1
ATOM 674 C CA . HIS A 1 82 ? 9.477 -5.091 1.448 1.00 98.31 82 HIS A CA 1
ATOM 675 C C . HIS A 1 82 ? 8.581 -4.640 0.286 1.00 98.31 82 HIS A C 1
ATOM 677 O O . HIS A 1 82 ? 7.383 -4.388 0.442 1.00 98.31 82 HIS A O 1
ATOM 683 N N . ILE A 1 83 ? 9.178 -4.485 -0.898 1.00 98.00 83 ILE A N 1
ATOM 684 C CA . ILE A 1 83 ? 8.492 -3.997 -2.100 1.00 98.00 83 ILE A CA 1
ATOM 685 C C . ILE A 1 83 ? 8.967 -4.722 -3.362 1.00 98.00 83 ILE A C 1
ATOM 687 O O . ILE A 1 83 ? 10.163 -4.947 -3.550 1.00 98.00 83 ILE A O 1
ATOM 691 N N . ARG A 1 84 ? 8.036 -5.045 -4.266 1.00 98.12 84 ARG A N 1
ATOM 692 C CA . ARG A 1 84 ? 8.356 -5.617 -5.584 1.00 98.12 84 ARG A CA 1
ATOM 693 C C . ARG A 1 84 ? 9.169 -4.630 -6.443 1.00 98.12 84 ARG A C 1
ATOM 695 O O . ARG A 1 84 ? 8.903 -3.429 -6.376 1.00 98.12 84 ARG A O 1
ATOM 702 N N . PRO A 1 85 ? 10.123 -5.109 -7.267 1.00 97.81 85 PRO A N 1
ATOM 703 C CA . PRO A 1 85 ? 10.470 -6.517 -7.517 1.00 97.81 85 PRO A CA 1
ATOM 704 C C . PRO A 1 85 ? 11.478 -7.118 -6.517 1.00 97.81 85 PRO A C 1
ATOM 706 O O . PRO A 1 85 ? 11.891 -8.254 -6.690 1.00 97.81 85 PRO A O 1
ATOM 709 N N . TYR A 1 86 ? 11.898 -6.377 -5.490 1.00 97.94 86 TYR A N 1
ATOM 710 C CA . TYR A 1 86 ? 12.934 -6.810 -4.539 1.00 97.94 86 TYR A CA 1
ATOM 711 C C . TYR A 1 86 ? 12.423 -7.786 -3.465 1.00 97.94 86 TYR A C 1
ATOM 713 O O . TYR A 1 86 ? 13.200 -8.256 -2.643 1.00 97.94 86 TYR A O 1
ATOM 721 N N . ASN A 1 87 ? 11.116 -8.044 -3.453 1.00 98.25 87 ASN A N 1
ATOM 722 C CA . ASN A 1 87 ? 10.399 -8.966 -2.579 1.00 98.25 87 ASN A CA 1
ATOM 723 C C . ASN A 1 87 ? 9.165 -9.509 -3.315 1.00 98.25 87 ASN A C 1
ATOM 725 O O . ASN A 1 87 ? 8.761 -8.943 -4.327 1.00 98.25 87 ASN A O 1
ATOM 729 N N . GLU A 1 88 ? 8.526 -10.549 -2.777 1.00 97.50 88 GLU A N 1
ATOM 730 C CA . GLU A 1 88 ? 7.361 -11.224 -3.389 1.00 97.50 88 GLU A CA 1
ATOM 731 C C . GLU A 1 88 ? 6.063 -10.386 -3.378 1.00 97.50 88 GLU A C 1
ATOM 733 O O . GLU A 1 88 ? 5.117 -10.643 -4.125 1.00 97.50 88 GLU A O 1
ATOM 738 N N . SER A 1 89 ? 5.993 -9.356 -2.534 1.00 98.56 89 SER A N 1
ATOM 739 C CA . SER A 1 89 ? 4.821 -8.490 -2.368 1.00 98.56 89 SER A CA 1
ATOM 740 C C . SER A 1 89 ? 5.224 -7.070 -1.963 1.00 98.56 89 SER A C 1
ATOM 742 O O . SER A 1 89 ? 6.404 -6.765 -1.790 1.00 98.56 89 SER A O 1
ATOM 74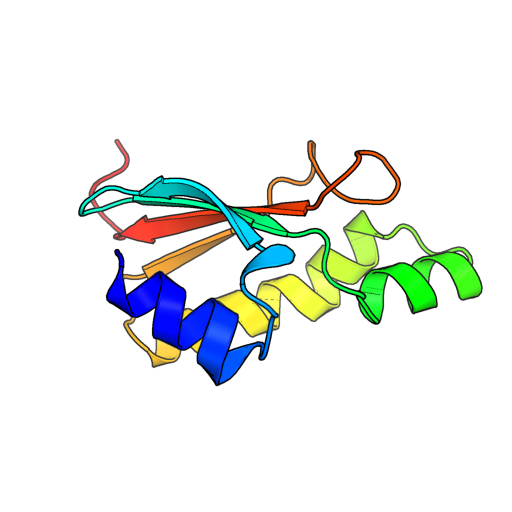4 N N . CYS A 1 90 ? 4.244 -6.171 -1.867 1.00 98.56 90 CYS A N 1
ATOM 745 C CA . CYS A 1 90 ? 4.440 -4.822 -1.343 1.00 98.56 90 CYS A CA 1
ATOM 746 C C . CYS A 1 90 ? 3.767 -4.707 0.022 1.00 98.56 90 CYS A C 1
ATOM 748 O O . CYS A 1 90 ? 2.551 -4.877 0.107 1.00 98.56 90 CYS A O 1
ATOM 750 N N . GLU A 1 91 ? 4.536 -4.416 1.067 1.00 98.75 91 GLU A N 1
ATOM 751 C CA . GLU A 1 91 ? 4.005 -4.240 2.417 1.00 98.75 91 GLU A CA 1
ATOM 752 C C . GLU A 1 91 ? 3.734 -2.764 2.723 1.00 98.75 91 GLU A C 1
ATOM 754 O O . GLU A 1 91 ? 4.509 -1.863 2.383 1.00 98.75 91 GLU A O 1
ATOM 759 N N . GLU A 1 92 ? 2.613 -2.509 3.383 1.00 98.38 92 GLU A N 1
ATOM 760 C CA . GLU A 1 92 ? 2.214 -1.174 3.805 1.00 98.38 92 GLU A CA 1
ATOM 761 C C . GLU A 1 92 ? 1.410 -1.210 5.099 1.00 98.38 92 GLU A C 1
ATOM 763 O O . GLU A 1 92 ? 0.834 -2.228 5.487 1.00 98.38 92 GLU A O 1
ATOM 768 N N . THR A 1 93 ? 1.427 -0.083 5.803 1.00 98.50 93 THR A N 1
ATOM 769 C CA . THR A 1 93 ? 0.806 0.088 7.110 1.00 98.50 93 THR A CA 1
ATOM 770 C C . THR A 1 93 ? -0.109 1.301 7.097 1.00 98.50 93 THR A C 1
ATOM 772 O O . THR A 1 93 ? 0.299 2.391 6.684 1.00 98.50 93 THR A O 1
ATOM 775 N N . ILE A 1 94 ? -1.326 1.117 7.603 1.00 98.44 94 ILE A N 1
ATOM 776 C CA . ILE A 1 94 ? -2.254 2.194 7.932 1.00 98.44 94 ILE A CA 1
ATOM 777 C C . ILE A 1 94 ? -2.458 2.218 9.445 1.00 98.44 94 ILE A C 1
ATOM 779 O O . ILE A 1 94 ? -2.756 1.184 10.035 1.00 98.44 94 ILE A O 1
ATOM 783 N N . TYR A 1 95 ? -2.296 3.380 10.076 1.00 97.62 95 TYR A N 1
ATOM 784 C CA . TYR A 1 95 ? -2.426 3.524 11.530 1.00 97.62 95 TYR A CA 1
ATOM 785 C C . TYR A 1 95 ? -2.992 4.888 11.942 1.00 97.62 95 TYR A C 1
ATOM 787 O O . TYR A 1 95 ? -3.010 5.825 11.141 1.00 97.62 95 TYR A O 1
ATOM 795 N N . TRP A 1 96 ? -3.446 5.021 13.192 1.00 95.69 96 TRP A N 1
ATOM 796 C CA . TRP A 1 96 ? -3.927 6.301 13.730 1.00 95.69 96 TRP A CA 1
ATOM 797 C C . TRP A 1 96 ? -2.788 7.222 14.194 1.00 95.69 96 TRP A C 1
ATOM 799 O O . TRP A 1 96 ? -1.912 6.841 14.973 1.00 95.69 96 TRP A O 1
ATOM 809 N N . LYS A 1 97 ? -2.839 8.488 13.777 1.00 88.44 97 LYS A N 1
ATOM 810 C CA . LYS A 1 97 ? -1.973 9.566 14.256 1.00 88.44 97 LYS A CA 1
ATOM 811 C C . LYS A 1 97 ? -2.210 9.774 15.757 1.00 88.44 97 LYS A C 1
ATOM 813 O O . LYS A 1 97 ? -3.326 10.078 16.163 1.00 88.44 97 LYS A O 1
ATOM 818 N N . GLY A 1 98 ? -1.156 9.641 16.566 1.00 74.75 98 GLY A N 1
ATOM 819 C CA . GLY A 1 98 ? -1.198 9.910 18.011 1.00 74.75 98 GLY A CA 1
ATOM 820 C C . GLY A 1 98 ? -1.178 8.687 18.933 1.00 74.75 98 GLY A C 1
ATOM 821 O O . GLY A 1 98 ? -1.339 8.860 20.135 1.00 74.75 98 GLY A O 1
ATOM 822 N N . ARG A 1 99 ? -0.974 7.469 18.412 1.00 63.53 99 ARG A N 1
ATOM 823 C CA . ARG A 1 99 ? -0.787 6.259 19.243 1.00 63.53 99 ARG A CA 1
ATOM 824 C C . ARG A 1 99 ? 0.504 5.481 18.981 1.00 63.53 99 ARG A C 1
ATOM 826 O O . ARG A 1 99 ? 0.708 4.427 19.566 1.00 63.53 99 ARG A O 1
ATOM 833 N N . VAL A 1 100 ? 1.392 6.022 18.151 1.00 53.94 100 VAL A N 1
ATOM 834 C CA . VAL A 1 100 ? 2.752 5.497 17.996 1.00 53.94 100 VAL A CA 1
ATOM 835 C C . VAL A 1 100 ? 3.672 6.388 18.825 1.00 53.94 100 VAL A C 1
ATOM 837 O O . VAL A 1 100 ? 3.974 7.506 18.403 1.00 53.94 100 VAL A O 1
ATOM 840 N N . CYS A 1 101 ? 3.996 5.917 20.031 1.00 43.62 101 CYS A N 1
ATOM 841 C CA . CYS A 1 101 ? 5.119 6.404 20.829 1.00 43.62 101 CYS A CA 1
ATOM 842 C C . CYS A 1 101 ? 6.437 5.953 20.193 1.00 43.62 101 CYS A C 1
ATOM 844 O O . CYS A 1 101 ? 6.467 4.813 19.672 1.00 43.62 101 CYS A O 1
#

Foldseek 3Di:
DVVCCCCQVCNPVVFDPVQWDFPDDDPFKTKIWGQGDDPLLVVCVVVVHPSLVSCVVPVQVVSQVVVCVVPVQKDKDWDPCDPPPNHNTTMIMIGGHPPDD

pLDDT: mean 95.91, std 7.95, range [43.62, 98.75]

Secondary structure (DSSP, 8-state):
-HHHIIIIIIIIS---GGGEEEEEE-SSEEEEEE-S--HHHHHHHHTT--HHHHIIIIIHHHHHHHHHHH-TTEEEEE-TTS-TTSSSSEEEEEEETT---

Sequence (101 aa):
MNDVYKLFYLNFLRLHENDVEIVRLEDDVLVTRCKNPCPILRLSLSLNVDTKTSCKIVSEPVCKYVLRKLNPNLVFKRNYEHIRPYNESCEETIYWKGRVC